Protein AF-A0A0F8YL50-F1 (afdb_monomer)

Solvent-accessible surface area (backbone atoms only — not comparable to full-atom values): 8343 Å² total; per-residue (Å²): 134,91,71,65,97,54,55,68,62,52,52,54,50,36,38,75,72,61,33,75,61,56,78,53,68,82,87,49,97,69,67,92,76,57,76,78,79,80,75,80,69,67,59,48,80,46,82,53,100,63,28,40,38,42,33,42,60,96,82,41,73,48,79,43,55,57,89,44,58,65,61,52,49,54,53,54,50,53,36,41,77,67,68,61,47,55,72,74,71,42,32,76,74,69,74,44,66,73,74,60,64,65,73,69,57,75,80,78,72,86,66,64,76,67,53,54,63,50,50,60,57,55,55,66,67,57,76,77,75,126

Foldseek 3Di:
DDDPPCPVVVVVVQCVPVNPQSPDDPVDPDDPPDDPPDDLQPWDWDDDPQWIWIQSDVVGIDTGGVVCLVVVVVVVLVCVLVVNDDLVNVCVVNVDDSVVSVVPRDPPCPPPVVVVVVVVVVVVVVVPPD

Structure (mmCIF, N/CA/C/O backbone):
data_AF-A0A0F8YL50-F1
#
_entry.id   AF-A0A0F8YL50-F1
#
loop_
_atom_site.group_PDB
_atom_site.id
_atom_site.type_symbol
_atom_site.label_atom_id
_atom_site.label_alt_id
_atom_site.label_comp_id
_atom_site.label_asym_id
_atom_site.label_entity_id
_atom_site.label_seq_id
_atom_site.pdbx_PDB_ins_code
_atom_site.Cartn_x
_atom_site.Cartn_y
_atom_site.Cartn_z
_atom_site.occupancy
_atom_site.B_iso_or_equiv
_atom_site.auth_seq_id
_atom_site.auth_comp_id
_atom_site.auth_asym_id
_atom_site.auth_atom_id
_atom_site.pdbx_PDB_model_num
ATOM 1 N N . MET A 1 1 ? 28.208 -14.248 -40.579 1.00 50.38 1 MET A N 1
ATOM 2 C CA . MET A 1 1 ? 27.420 -13.171 -39.944 1.00 50.38 1 MET A CA 1
ATOM 3 C C . MET A 1 1 ? 28.103 -11.869 -40.322 1.00 50.38 1 MET A C 1
ATOM 5 O O . MET A 1 1 ? 29.022 -11.456 -39.628 1.00 50.38 1 MET A O 1
ATOM 9 N N . ASP A 1 2 ? 27.725 -11.296 -41.465 1.00 73.44 2 ASP A N 1
ATOM 10 C CA . ASP A 1 2 ? 28.313 -10.057 -41.985 1.00 73.44 2 ASP A CA 1
ATOM 11 C C . ASP A 1 2 ? 27.564 -8.864 -41.396 1.00 73.44 2 ASP A C 1
ATOM 13 O O . ASP A 1 2 ? 26.603 -8.349 -41.966 1.00 73.44 2 ASP A O 1
ATOM 17 N N . THR A 1 3 ? 27.942 -8.467 -40.185 1.00 77.06 3 THR A N 1
ATOM 18 C CA . THR A 1 3 ? 27.371 -7.284 -39.539 1.00 77.06 3 THR A CA 1
ATOM 19 C C . THR A 1 3 ? 28.090 -6.031 -40.050 1.00 77.06 3 THR A C 1
ATOM 21 O O . THR A 1 3 ? 29.322 -5.993 -40.013 1.00 77.06 3 THR A O 1
ATOM 24 N N . PRO A 1 4 ? 27.369 -4.985 -40.499 1.00 84.62 4 PRO A N 1
ATOM 25 C CA . PRO A 1 4 ? 27.992 -3.768 -41.004 1.00 84.62 4 PRO A CA 1
ATOM 26 C C . PRO A 1 4 ? 28.975 -3.132 -40.003 1.00 84.62 4 PRO A C 1
ATOM 28 O O . PRO A 1 4 ? 28.687 -3.072 -38.799 1.00 84.62 4 PRO A O 1
ATOM 31 N N . PRO A 1 5 ? 30.122 -2.605 -40.473 1.00 75.00 5 PRO A N 1
ATOM 32 C CA . PRO A 1 5 ? 31.087 -1.916 -39.626 1.00 75.00 5 PRO A CA 1
ATOM 33 C C . PRO A 1 5 ? 30.464 -0.631 -39.065 1.00 75.00 5 PRO A C 1
ATOM 35 O O . PRO A 1 5 ? 30.408 0.408 -39.711 1.00 75.00 5 PRO A O 1
ATOM 38 N N . GLY A 1 6 ? 29.934 -0.725 -37.846 1.00 84.06 6 GLY A N 1
ATOM 39 C CA . GLY A 1 6 ? 29.209 0.362 -37.184 1.00 84.06 6 GLY A CA 1
ATOM 40 C C . GLY A 1 6 ? 28.115 -0.124 -36.239 1.00 84.06 6 GLY A C 1
ATOM 41 O O . GLY A 1 6 ? 27.805 0.567 -35.270 1.00 84.06 6 GLY A O 1
ATOM 42 N N . THR A 1 7 ? 27.601 -1.339 -36.441 1.00 86.19 7 THR A N 1
ATOM 43 C CA . THR A 1 7 ? 26.512 -1.896 -35.626 1.00 86.19 7 THR A CA 1
ATOM 44 C C . THR A 1 7 ? 26.871 -1.959 -34.143 1.00 86.19 7 THR A C 1
ATOM 46 O O . THR A 1 7 ? 26.093 -1.507 -33.309 1.00 86.19 7 THR A O 1
ATOM 49 N N . ILE A 1 8 ? 28.081 -2.415 -33.802 1.00 90.69 8 ILE A N 1
ATOM 50 C CA . ILE A 1 8 ? 28.539 -2.497 -32.403 1.00 90.69 8 ILE A CA 1
ATOM 51 C C . ILE A 1 8 ? 28.585 -1.106 -31.755 1.00 90.69 8 ILE A C 1
ATOM 53 O O . ILE A 1 8 ? 28.113 -0.921 -30.637 1.00 90.69 8 ILE A O 1
ATOM 57 N N . ARG A 1 9 ? 29.098 -0.097 -32.472 1.00 91.56 9 ARG A N 1
ATOM 58 C CA . ARG A 1 9 ? 29.162 1.288 -31.980 1.00 91.56 9 ARG A CA 1
ATOM 59 C C . ARG A 1 9 ? 27.766 1.854 -31.721 1.00 91.56 9 ARG A C 1
ATOM 61 O O . ARG A 1 9 ? 27.576 2.553 -30.728 1.00 91.56 9 ARG A O 1
ATOM 68 N N . SER A 1 10 ? 26.814 1.572 -32.604 1.00 89.62 10 SER A N 1
ATOM 69 C CA . SER A 1 10 ? 25.426 2.012 -32.452 1.00 89.62 10 SER A CA 1
ATOM 70 C C . SER A 1 10 ? 24.736 1.328 -31.274 1.00 89.62 10 SER A C 1
ATOM 72 O O . SER A 1 10 ? 24.071 2.011 -30.504 1.00 89.62 10 SER A O 1
ATOM 74 N N . ILE A 1 11 ? 24.967 0.026 -31.072 1.00 90.69 11 ILE A N 1
ATOM 75 C CA . ILE A 1 11 ? 24.464 -0.718 -29.906 1.00 90.69 11 ILE A CA 1
ATOM 76 C C . ILE A 1 11 ? 25.010 -0.116 -28.607 1.00 90.69 11 ILE A C 1
ATOM 78 O O . ILE A 1 11 ? 24.238 0.203 -27.709 1.00 90.69 11 ILE A O 1
ATOM 82 N N . ILE A 1 12 ? 26.327 0.103 -28.522 1.00 92.81 12 ILE A N 1
ATOM 83 C CA . ILE A 1 12 ? 26.953 0.694 -27.329 1.00 92.81 12 ILE A CA 1
ATOM 84 C C . ILE A 1 12 ? 26.369 2.083 -27.045 1.00 92.81 12 ILE A C 1
ATOM 86 O O . ILE A 1 12 ? 26.021 2.379 -25.906 1.00 92.81 12 ILE A O 1
ATOM 90 N N . ARG A 1 13 ? 26.222 2.932 -28.069 1.00 92.94 13 ARG A N 1
ATOM 91 C CA . ARG A 1 13 ? 25.626 4.268 -27.906 1.00 92.94 13 ARG A CA 1
ATOM 92 C C . ARG A 1 13 ? 24.181 4.211 -27.422 1.00 92.94 13 ARG A C 1
ATOM 94 O O . ARG A 1 13 ? 23.831 4.994 -26.549 1.00 92.94 13 ARG A O 1
ATOM 101 N N . ALA A 1 14 ? 23.378 3.299 -27.964 1.00 91.00 14 ALA A N 1
ATOM 102 C CA . ALA A 1 14 ? 21.987 3.126 -27.565 1.00 91.00 14 ALA A CA 1
ATOM 103 C C . ALA A 1 14 ? 21.880 2.728 -26.084 1.00 91.00 14 ALA A C 1
ATOM 105 O O . ALA A 1 14 ? 21.130 3.348 -25.339 1.00 91.00 14 ALA A O 1
ATOM 106 N N . ILE A 1 15 ? 22.706 1.779 -25.629 1.00 92.75 15 ILE A N 1
ATOM 107 C CA . ILE A 1 15 ? 22.731 1.356 -24.220 1.00 92.75 15 ILE A CA 1
ATOM 108 C C . ILE A 1 15 ? 23.201 2.490 -23.301 1.00 92.75 15 ILE A C 1
ATOM 110 O O . ILE A 1 15 ? 22.637 2.682 -22.229 1.00 92.75 15 ILE A O 1
ATOM 114 N N . LEU A 1 16 ? 24.226 3.250 -23.700 1.00 93.62 16 LEU A N 1
ATOM 115 C CA . LEU A 1 16 ? 24.738 4.359 -22.887 1.00 93.62 16 LEU A CA 1
ATOM 116 C C . LEU A 1 16 ? 23.759 5.537 -22.785 1.00 93.62 16 LEU A C 1
ATOM 118 O O . LEU A 1 16 ? 23.806 6.260 -21.796 1.00 93.62 16 LEU A O 1
ATOM 122 N N . HIS A 1 17 ? 22.912 5.747 -23.796 1.00 92.44 17 HIS A N 1
ATOM 123 C CA . HIS A 1 17 ? 21.964 6.862 -23.833 1.00 92.44 17 HIS A CA 1
ATOM 124 C C . HIS A 1 17 ? 20.603 6.500 -23.222 1.00 92.44 17 HIS A C 1
ATOM 126 O O . HIS A 1 17 ? 20.107 7.219 -22.361 1.00 92.44 17 HIS A O 1
ATOM 132 N N . ASP A 1 18 ? 20.017 5.379 -23.648 1.00 86.56 18 ASP A N 1
ATOM 133 C CA . ASP A 1 18 ? 18.634 4.986 -23.337 1.00 86.56 18 ASP A CA 1
ATOM 134 C C . ASP A 1 18 ? 18.557 3.751 -22.413 1.00 86.56 18 ASP A C 1
ATOM 136 O O . ASP A 1 18 ? 17.472 3.297 -22.048 1.00 86.56 18 ASP A O 1
ATOM 140 N N . GLY A 1 19 ? 19.706 3.190 -22.022 1.00 88.38 19 GLY A N 1
ATOM 141 C CA . GLY A 1 19 ? 19.791 1.989 -21.194 1.00 88.38 19 GLY A CA 1
ATOM 142 C C . GLY A 1 19 ? 19.507 0.696 -21.962 1.00 88.38 19 GLY A C 1
ATOM 143 O O . GLY A 1 19 ? 19.440 0.648 -23.188 1.00 88.38 19 GLY A O 1
ATOM 144 N N . LEU A 1 20 ? 19.310 -0.396 -21.223 1.00 88.94 20 LEU A N 1
ATOM 145 C CA . LEU A 1 20 ? 18.923 -1.685 -21.807 1.00 88.94 20 LEU A CA 1
ATOM 146 C C . LEU A 1 20 ? 17.587 -1.672 -22.590 1.00 88.94 20 LEU A C 1
ATOM 148 O O . LEU A 1 20 ? 17.522 -2.389 -23.592 1.00 88.94 20 LEU A O 1
ATOM 152 N N . PRO A 1 21 ? 16.571 -0.843 -22.243 1.00 86.94 21 PRO A N 1
ATOM 153 C CA . PRO A 1 21 ? 15.350 -0.721 -23.047 1.00 86.94 21 PRO A CA 1
ATOM 154 C C . PRO A 1 21 ? 15.594 -0.301 -24.503 1.00 86.94 21 PRO A C 1
ATOM 156 O O . PRO A 1 21 ? 14.764 -0.567 -25.367 1.00 86.94 21 PRO A O 1
ATOM 159 N N . ALA A 1 22 ? 16.741 0.310 -24.813 1.00 87.75 22 ALA A N 1
ATOM 160 C CA . ALA A 1 22 ? 17.113 0.703 -26.173 1.00 87.75 22 ALA A CA 1
ATOM 161 C C . ALA A 1 22 ? 17.233 -0.478 -27.150 1.00 87.75 22 ALA A C 1
ATOM 163 O O . ALA A 1 22 ? 17.169 -0.292 -28.366 1.00 87.75 22 ALA A O 1
ATOM 164 N N . LEU A 1 23 ? 17.448 -1.687 -26.620 1.00 89.12 23 LEU A N 1
ATOM 165 C CA . LEU A 1 23 ? 17.552 -2.921 -27.399 1.00 89.12 23 LEU A CA 1
ATOM 166 C C . LEU A 1 23 ? 16.194 -3.595 -27.627 1.00 89.12 23 LEU A C 1
ATOM 168 O O . LEU A 1 23 ? 16.127 -4.628 -28.293 1.00 89.12 23 LEU A O 1
ATOM 172 N N . GLU A 1 24 ? 15.119 -3.042 -27.069 1.00 87.75 24 GLU A N 1
ATOM 173 C CA . GLU A 1 24 ? 13.779 -3.584 -27.215 1.00 87.75 24 GLU A CA 1
ATOM 174 C C . GLU A 1 24 ? 13.120 -3.165 -28.535 1.00 87.75 24 GLU A C 1
ATOM 176 O O . GLU A 1 24 ? 13.272 -2.040 -29.020 1.00 87.75 24 GLU A O 1
ATOM 181 N N . ASP A 1 25 ? 12.340 -4.076 -29.125 1.00 86.81 25 ASP A N 1
ATOM 182 C CA . ASP A 1 25 ? 11.534 -3.750 -30.299 1.00 86.81 25 ASP A CA 1
ATOM 183 C C . ASP A 1 25 ? 10.363 -2.844 -29.899 1.00 86.81 25 ASP A C 1
ATOM 185 O O . ASP A 1 25 ? 9.340 -3.300 -29.387 1.00 86.81 25 ASP A O 1
ATOM 189 N N . ARG A 1 26 ? 10.495 -1.551 -30.205 1.00 78.56 26 ARG A N 1
ATOM 190 C CA . ARG A 1 26 ? 9.486 -0.512 -29.938 1.00 78.56 26 ARG A CA 1
ATOM 191 C C . ARG A 1 26 ? 8.165 -0.719 -30.686 1.00 78.56 26 ARG A C 1
ATOM 193 O O . ARG A 1 26 ? 7.202 -0.011 -30.412 1.00 78.56 26 ARG A O 1
ATOM 200 N N . ARG A 1 27 ? 8.102 -1.653 -31.643 1.00 82.94 27 ARG A N 1
ATOM 201 C CA . ARG A 1 27 ? 6.852 -2.033 -32.324 1.00 82.94 27 ARG A CA 1
ATOM 202 C C . ARG A 1 27 ? 6.000 -2.988 -31.492 1.00 82.94 27 ARG A C 1
ATOM 204 O O . ARG A 1 27 ? 4.856 -3.243 -31.855 1.00 82.94 27 ARG A O 1
ATOM 211 N N . ARG A 1 28 ? 6.534 -3.540 -30.398 1.00 81.06 28 ARG A N 1
ATOM 212 C CA . ARG A 1 28 ? 5.754 -4.342 -29.454 1.00 81.06 28 ARG A CA 1
ATOM 213 C C . ARG A 1 28 ? 5.062 -3.429 -28.447 1.00 81.06 28 ARG A C 1
ATOM 215 O O . ARG A 1 28 ? 5.665 -2.513 -27.905 1.00 81.06 28 ARG A O 1
ATOM 222 N N . HIS A 1 29 ? 3.794 -3.720 -28.173 1.00 72.19 29 HIS A N 1
ATOM 223 C CA . HIS A 1 29 ? 3.000 -3.011 -27.162 1.00 72.19 29 HIS A CA 1
ATOM 224 C C . HIS A 1 29 ? 3.333 -3.424 -25.718 1.00 72.19 29 HIS A C 1
ATOM 226 O O . HIS A 1 29 ? 2.844 -2.808 -24.778 1.00 72.19 29 HIS A O 1
ATOM 232 N N . SER A 1 30 ? 4.147 -4.466 -25.537 1.00 77.12 30 SER A N 1
ATOM 233 C CA . SER A 1 30 ? 4.607 -4.957 -24.238 1.00 77.12 30 SER A CA 1
ATOM 234 C C . SER A 1 30 ? 6.110 -4.745 -24.110 1.00 77.12 30 SER A C 1
ATOM 236 O O . SER A 1 30 ? 6.843 -5.163 -25.010 1.00 77.12 30 SER A O 1
ATOM 238 N N . SER A 1 31 ? 6.553 -4.176 -22.990 1.00 80.00 31 SER A N 1
ATOM 239 C CA . SER A 1 31 ? 7.973 -4.058 -22.664 1.00 80.00 31 SER A CA 1
ATOM 240 C C . SER A 1 31 ? 8.382 -5.088 -21.613 1.00 80.00 31 SER A C 1
ATOM 242 O O . SER A 1 31 ? 7.700 -5.241 -20.602 1.00 80.00 31 SER A O 1
ATOM 244 N N . ALA A 1 32 ? 9.502 -5.771 -21.832 1.00 82.19 32 ALA A N 1
ATOM 245 C CA . ALA A 1 32 ? 10.147 -6.635 -20.846 1.00 82.19 32 ALA A CA 1
ATOM 246 C C . ALA A 1 32 ? 10.998 -5.848 -19.834 1.00 82.19 32 ALA A C 1
ATOM 248 O O . ALA A 1 32 ? 11.383 -6.399 -18.804 1.00 82.19 32 ALA A O 1
ATOM 249 N N . PHE A 1 33 ? 11.307 -4.581 -20.129 1.00 81.75 33 PHE A N 1
ATOM 250 C CA . PHE A 1 33 ? 12.100 -3.713 -19.259 1.00 81.75 33 PHE A CA 1
ATOM 251 C C . PHE A 1 33 ? 11.256 -2.773 -18.396 1.00 81.75 33 PHE A C 1
ATOM 253 O O . PHE A 1 33 ? 11.787 -2.187 -17.452 1.00 81.75 33 PHE A O 1
ATOM 260 N N . LEU A 1 34 ? 9.963 -2.614 -18.694 1.00 78.25 34 LEU A N 1
ATOM 261 C CA . LEU A 1 34 ? 9.061 -1.900 -17.798 1.00 78.25 34 LEU A CA 1
ATOM 262 C C . LEU A 1 34 ? 8.839 -2.727 -16.522 1.00 78.25 34 LEU A C 1
ATOM 264 O O . LEU A 1 34 ? 8.618 -3.939 -16.611 1.00 78.25 34 LEU A O 1
ATOM 268 N N . PRO A 1 35 ? 8.883 -2.098 -15.333 1.00 76.44 35 PRO A N 1
ATOM 269 C CA . PRO A 1 35 ? 8.483 -2.776 -14.112 1.00 76.44 35 PRO A CA 1
ATOM 270 C C . PRO A 1 35 ? 7.028 -3.254 -14.248 1.00 76.44 35 PRO A C 1
ATOM 272 O O . PRO A 1 35 ? 6.229 -2.589 -14.917 1.00 76.44 35 PRO A O 1
ATOM 275 N N . PRO A 1 36 ? 6.667 -4.394 -13.631 1.00 76.56 36 PRO A N 1
ATOM 276 C CA . PRO A 1 36 ? 5.281 -4.832 -13.583 1.00 76.56 36 PRO A CA 1
ATOM 277 C C . PRO A 1 36 ? 4.405 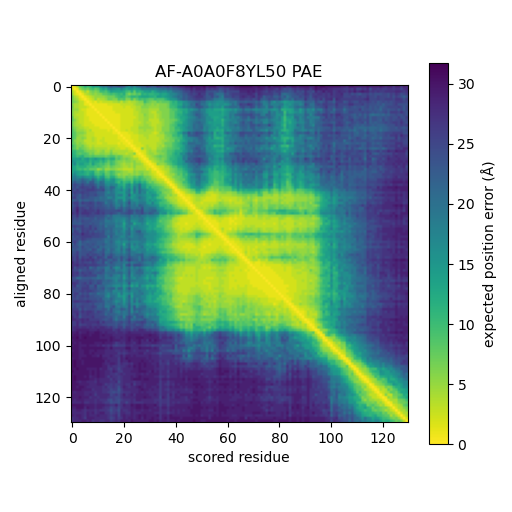-3.702 -13.046 1.00 76.56 36 PRO A C 1
ATOM 279 O O . PRO A 1 36 ? 4.788 -3.051 -12.073 1.00 76.56 36 PRO A O 1
ATOM 282 N N . GLU A 1 37 ? 3.236 -3.485 -13.651 1.00 69.56 37 GLU A N 1
ATOM 283 C CA . GLU A 1 37 ? 2.258 -2.572 -13.064 1.00 69.56 37 GLU A CA 1
ATOM 284 C C . GLU A 1 37 ? 1.973 -3.012 -11.626 1.00 69.56 37 GLU A C 1
ATOM 286 O O . GLU A 1 37 ? 1.587 -4.160 -11.368 1.00 69.56 37 GLU A O 1
ATOM 291 N N . GLU A 1 38 ? 2.181 -2.093 -10.684 1.00 67.44 38 GLU A N 1
ATOM 292 C CA . GLU A 1 38 ? 1.769 -2.287 -9.304 1.00 67.44 38 GLU A CA 1
ATOM 293 C C . GLU A 1 38 ? 0.251 -2.455 -9.301 1.00 67.44 38 GLU A C 1
ATOM 295 O O . GLU A 1 38 ? -0.513 -1.510 -9.511 1.00 67.44 38 GLU A O 1
ATOM 300 N N . LYS A 1 39 ? -0.209 -3.694 -9.104 1.00 65.50 39 LYS A N 1
ATOM 301 C CA . LYS A 1 39 ? -1.631 -3.968 -8.919 1.00 65.50 39 LYS A CA 1
ATOM 302 C C . LYS A 1 39 ? -2.066 -3.215 -7.671 1.00 65.50 39 LYS A C 1
ATOM 304 O O . LYS A 1 39 ? -1.669 -3.585 -6.567 1.00 65.50 39 LYS A O 1
ATOM 309 N N . SER A 1 40 ? -2.880 -2.177 -7.843 1.00 64.19 40 SER A N 1
ATOM 310 C CA . SER A 1 40 ? -3.466 -1.472 -6.710 1.00 64.19 40 SER A CA 1
ATOM 311 C C . SER A 1 40 ? -4.328 -2.458 -5.922 1.00 64.19 40 SER A C 1
ATOM 313 O O . SER A 1 40 ? -5.372 -2.933 -6.378 1.00 64.19 40 SER A O 1
ATOM 315 N N . VAL A 1 41 ? -3.843 -2.842 -4.742 1.00 69.44 41 VAL A N 1
ATOM 316 C CA . VAL A 1 41 ? -4.601 -3.691 -3.829 1.00 69.44 41 VAL A CA 1
ATOM 317 C C . VAL A 1 41 ? -5.725 -2.824 -3.283 1.00 69.44 41 VAL A C 1
ATOM 319 O O . VAL A 1 41 ? -5.485 -1.889 -2.522 1.00 69.44 41 VAL A O 1
ATOM 322 N N . LYS A 1 42 ? -6.962 -3.094 -3.708 1.00 75.81 42 LYS A N 1
ATOM 323 C CA . LYS A 1 42 ? -8.137 -2.458 -3.109 1.00 75.81 42 LYS A CA 1
ATOM 324 C C . LYS A 1 42 ? -8.316 -3.037 -1.714 1.00 75.81 42 LYS A C 1
ATOM 326 O O . LYS A 1 42 ? -8.712 -4.192 -1.582 1.00 75.81 42 LYS A O 1
ATOM 331 N N . ILE A 1 43 ? -7.987 -2.242 -0.704 1.00 81.81 43 ILE A N 1
ATOM 332 C CA . ILE A 1 43 ? -8.158 -2.623 0.693 1.00 81.81 43 ILE A CA 1
ATOM 333 C C . ILE A 1 43 ? -9.564 -2.221 1.121 1.00 81.81 43 ILE A C 1
ATOM 335 O O . ILE A 1 43 ? -9.934 -1.053 1.024 1.00 81.81 43 ILE A O 1
ATOM 339 N N . ASN A 1 44 ? -10.343 -3.195 1.587 1.00 83.75 44 ASN A N 1
ATOM 340 C CA . ASN A 1 44 ? -11.666 -2.957 2.153 1.00 83.75 44 ASN A CA 1
ATOM 341 C C . ASN A 1 44 ? -11.597 -3.119 3.667 1.00 83.75 44 ASN A C 1
ATOM 343 O O . ASN A 1 44 ? -10.993 -4.068 4.171 1.00 83.75 44 ASN A O 1
ATOM 347 N N . ILE A 1 45 ? -12.250 -2.217 4.393 1.00 83.44 45 ILE A N 1
ATOM 348 C CA . ILE A 1 45 ? -12.321 -2.290 5.848 1.00 83.44 45 ILE A CA 1
ATOM 349 C C . ILE A 1 45 ? -13.776 -2.457 6.266 1.00 83.44 45 ILE A C 1
ATOM 351 O O . ILE A 1 45 ? -14.645 -1.694 5.851 1.00 83.44 45 ILE A O 1
ATOM 355 N N . GLY A 1 46 ? -14.034 -3.473 7.083 1.00 82.38 46 GLY A N 1
ATOM 356 C CA . GLY A 1 46 ? -15.344 -3.773 7.643 1.00 82.38 46 GLY A CA 1
ATOM 357 C C . GLY A 1 46 ? -15.300 -3.798 9.165 1.00 82.38 46 GLY A C 1
ATOM 358 O O . GLY A 1 46 ? -14.318 -4.232 9.773 1.00 82.38 46 GLY A O 1
ATOM 359 N N . MET A 1 47 ? -16.384 -3.354 9.794 1.00 78.00 47 MET A N 1
ATOM 360 C CA . MET A 1 47 ? -16.582 -3.492 11.233 1.00 78.00 47 MET A CA 1
ATOM 361 C C . MET A 1 47 ? -17.614 -4.576 11.519 1.00 78.00 47 MET A C 1
ATOM 363 O O . MET A 1 47 ? -18.750 -4.498 11.063 1.00 78.00 47 MET A O 1
ATOM 367 N N . GLU A 1 48 ? -17.222 -5.553 12.328 1.00 81.31 48 GLU A N 1
ATOM 368 C CA . GLU A 1 48 ? -18.129 -6.487 12.988 1.00 81.31 48 GLU A CA 1
ATOM 369 C C . GLU A 1 48 ? -18.250 -6.133 14.477 1.00 81.31 48 GLU A C 1
ATOM 371 O O . GLU A 1 48 ? -17.440 -5.397 15.051 1.00 81.31 48 GLU A O 1
ATOM 376 N N . GLU A 1 49 ? -19.252 -6.711 15.135 1.00 74.56 49 GLU A N 1
ATOM 377 C CA . GLU A 1 49 ? -19.599 -6.436 16.531 1.00 74.56 49 GLU A CA 1
ATOM 378 C C . GLU A 1 49 ? -18.396 -6.582 17.484 1.00 74.56 49 GLU A C 1
ATOM 380 O O . GLU A 1 49 ? -18.162 -5.726 18.341 1.00 74.56 49 GLU A O 1
ATOM 385 N N . GLN A 1 50 ? -17.568 -7.613 17.268 1.00 81.62 50 GLN A N 1
ATOM 386 C CA . GLN A 1 50 ? -16.425 -7.967 18.122 1.00 81.62 50 GLN A CA 1
ATOM 387 C C . GLN A 1 50 ? -15.050 -7.760 17.463 1.00 81.62 50 GLN A C 1
ATOM 389 O O . GLN A 1 50 ? -14.020 -7.925 18.124 1.00 81.62 50 GLN A O 1
ATOM 394 N N . SER A 1 51 ? -14.991 -7.384 16.184 1.00 85.06 51 SER A N 1
ATOM 395 C CA . SER A 1 51 ? -13.734 -7.343 15.424 1.00 85.06 51 SER A CA 1
ATOM 396 C C . SER A 1 51 ? -13.753 -6.355 14.265 1.00 85.06 51 SER A C 1
ATOM 398 O O . SER A 1 51 ? -14.781 -6.148 13.635 1.00 85.06 51 SER A O 1
ATOM 400 N N . VAL A 1 52 ? -12.588 -5.796 13.950 1.00 84.81 52 VAL A N 1
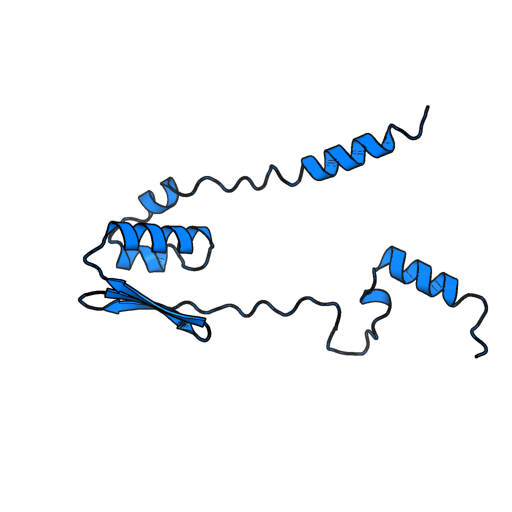ATOM 401 C CA . VAL A 1 52 ? -12.337 -5.074 12.698 1.00 84.81 52 VAL A CA 1
ATOM 402 C C . VAL A 1 52 ? -11.721 -6.046 11.703 1.00 84.81 52 VAL A C 1
ATOM 404 O O . VAL A 1 52 ? -10.813 -6.804 12.049 1.00 84.81 52 VAL A O 1
ATOM 407 N N . ILE A 1 53 ? -12.232 -6.034 10.482 1.00 87.69 53 ILE A N 1
ATOM 408 C CA . ILE A 1 53 ? -11.789 -6.882 9.386 1.00 87.69 53 ILE A CA 1
ATOM 409 C C . ILE A 1 53 ? -11.155 -5.998 8.320 1.00 87.69 53 ILE A C 1
ATOM 411 O O . ILE A 1 53 ? -11.766 -5.036 7.864 1.00 87.69 53 ILE A O 1
ATOM 415 N N . ILE A 1 54 ? -9.940 -6.350 7.913 1.00 88.38 54 ILE A N 1
ATOM 416 C CA . ILE A 1 54 ? -9.199 -5.683 6.845 1.00 88.38 54 ILE A CA 1
ATOM 417 C C . ILE A 1 54 ? -8.967 -6.719 5.752 1.00 88.38 54 ILE A C 1
ATOM 419 O O . ILE A 1 54 ? -8.286 -7.719 5.976 1.00 88.38 54 ILE A O 1
ATOM 423 N N . ASP A 1 55 ? -9.584 -6.506 4.599 1.00 87.75 55 ASP A N 1
ATOM 424 C CA . ASP A 1 55 ? -9.510 -7.392 3.443 1.00 87.75 55 ASP A CA 1
ATOM 425 C C . ASP A 1 55 ? -8.542 -6.810 2.407 1.00 87.75 55 ASP A C 1
ATOM 427 O O . ASP A 1 55 ? -8.739 -5.698 1.912 1.00 87.75 55 ASP A O 1
ATOM 431 N N . PHE A 1 56 ? -7.491 -7.570 2.093 1.00 86.38 56 PHE A N 1
ATOM 432 C CA . PHE A 1 56 ? -6.472 -7.240 1.094 1.00 86.38 56 PHE A CA 1
ATOM 433 C C . PHE A 1 56 ? -6.732 -7.946 -0.248 1.00 86.38 56 PHE A C 1
ATOM 435 O O . PHE A 1 56 ? -5.821 -8.119 -1.065 1.00 86.38 56 PHE A O 1
ATOM 442 N N . GLY A 1 57 ? -7.957 -8.424 -0.473 1.00 82.88 57 GLY A N 1
ATOM 443 C CA . GLY A 1 57 ? -8.339 -9.187 -1.650 1.00 82.88 57 GLY A CA 1
ATOM 444 C C . GLY A 1 57 ? -7.541 -10.485 -1.750 1.00 82.88 57 GLY A C 1
ATOM 445 O O . GLY A 1 57 ? -7.607 -11.352 -0.882 1.00 82.88 57 GLY A O 1
ATOM 446 N N . ALA A 1 58 ? -6.745 -10.624 -2.812 1.00 77.50 58 ALA A N 1
ATOM 447 C CA . ALA A 1 58 ? -5.971 -11.841 -3.070 1.00 77.50 58 ALA A CA 1
ATOM 448 C C . ALA A 1 58 ? -4.863 -12.117 -2.033 1.00 77.50 58 ALA A C 1
ATOM 450 O O . ALA A 1 58 ? -4.386 -13.245 -1.946 1.00 77.50 58 ALA A O 1
ATOM 451 N N . ALA A 1 59 ? -4.454 -11.111 -1.252 1.00 80.44 59 ALA A N 1
ATOM 452 C CA . ALA A 1 59 ? -3.464 -11.270 -0.185 1.00 80.44 59 ALA A CA 1
ATOM 453 C C . ALA A 1 59 ? -4.062 -11.811 1.132 1.00 80.44 59 ALA A C 1
ATOM 455 O O . ALA A 1 59 ? -3.312 -12.136 2.052 1.00 80.44 59 ALA A O 1
ATOM 456 N N . GLY A 1 60 ? -5.389 -11.951 1.215 1.00 85.38 60 GLY A N 1
ATOM 457 C CA . GLY A 1 60 ? -6.089 -12.502 2.373 1.00 85.38 60 GLY A CA 1
ATOM 458 C C . GLY A 1 60 ? -6.693 -11.439 3.289 1.00 85.38 60 GLY A C 1
ATOM 459 O O . GLY A 1 60 ? -6.843 -10.277 2.917 1.00 85.38 60 GLY A O 1
ATOM 460 N N . GLN A 1 61 ? -7.065 -11.860 4.498 1.00 89.25 61 GLN A N 1
ATOM 461 C CA . GLN A 1 61 ? -7.849 -11.060 5.438 1.00 89.25 61 GLN A CA 1
ATOM 462 C C . GLN A 1 61 ? -7.188 -11.025 6.820 1.00 89.25 61 GLN A C 1
ATOM 464 O O . GLN A 1 61 ? -6.746 -12.051 7.339 1.00 89.25 61 GLN A O 1
ATOM 469 N N . LEU A 1 62 ? -7.164 -9.847 7.442 1.00 87.81 62 LEU A N 1
ATOM 470 C CA . LEU A 1 62 ? -6.714 -9.640 8.814 1.00 87.81 62 LEU A CA 1
ATOM 471 C C . LEU A 1 62 ? -7.912 -9.322 9.713 1.00 87.81 62 LEU A C 1
ATOM 473 O O . LEU A 1 62 ? -8.616 -8.337 9.499 1.00 87.81 62 LEU A O 1
ATOM 477 N N . LYS A 1 63 ? -8.117 -10.140 10.750 1.00 89.50 63 LYS A N 1
ATOM 478 C CA . LYS A 1 63 ? -9.176 -9.957 11.750 1.00 89.50 63 LYS A CA 1
ATOM 479 C C . LYS A 1 63 ? -8.578 -9.499 13.077 1.00 89.50 63 LYS A C 1
ATOM 481 O O . LYS A 1 63 ? -7.781 -10.210 13.683 1.00 89.50 63 LYS A O 1
ATOM 486 N N . ILE A 1 64 ? -8.974 -8.316 13.537 1.00 85.81 64 ILE A N 1
ATOM 487 C CA . ILE A 1 64 ? -8.455 -7.676 14.750 1.00 85.81 64 ILE A CA 1
ATOM 488 C C . ILE A 1 64 ? -9.576 -7.615 15.794 1.00 85.81 64 ILE A C 1
ATOM 490 O O . ILE A 1 64 ? -10.58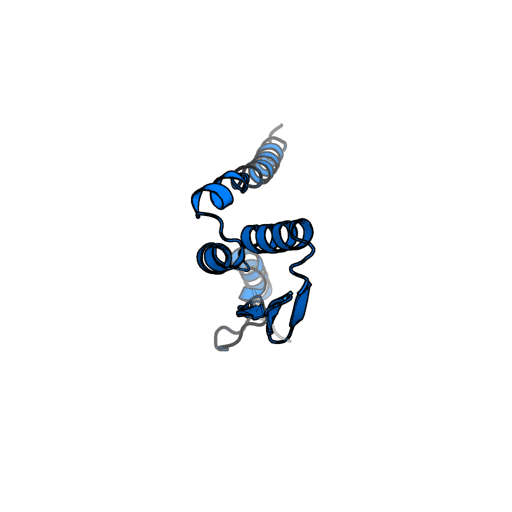1 -6.940 15.562 1.00 85.81 64 ILE A O 1
ATOM 49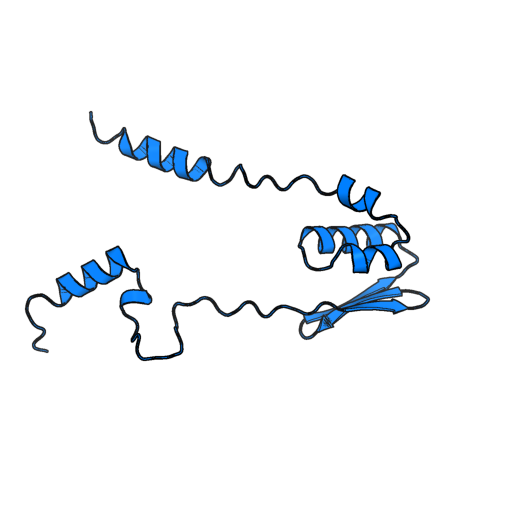4 N N . PRO A 1 65 ? -9.446 -8.274 16.957 1.00 85.38 65 PRO A N 1
ATOM 495 C CA . PRO A 1 65 ? -10.443 -8.180 18.020 1.00 85.38 65 PRO A CA 1
ATOM 496 C C . PRO A 1 65 ? -10.557 -6.754 18.581 1.00 85.38 65 PRO A C 1
ATOM 498 O O . PRO A 1 65 ? -9.560 -6.156 18.988 1.00 85.38 65 PRO A O 1
ATOM 501 N N . ARG A 1 66 ? -11.782 -6.227 18.707 1.00 79.25 66 ARG A N 1
ATOM 502 C CA . ARG A 1 66 ? -12.036 -4.859 19.212 1.00 79.25 66 ARG A CA 1
ATOM 503 C C . ARG A 1 66 ? -11.649 -4.666 20.677 1.00 79.25 66 ARG A C 1
ATOM 505 O O . ARG A 1 66 ? -11.391 -3.544 21.103 1.00 79.25 66 ARG A O 1
ATOM 512 N N . ARG A 1 67 ? -11.567 -5.758 21.446 1.00 83.25 67 ARG A N 1
ATOM 513 C CA . ARG A 1 67 ? -11.148 -5.737 22.855 1.00 83.25 67 ARG A CA 1
ATOM 514 C C . ARG A 1 67 ? -9.712 -5.228 23.034 1.00 83.25 67 ARG A C 1
ATOM 516 O O . ARG A 1 67 ? -9.406 -4.667 24.082 1.00 83.25 67 ARG A O 1
ATOM 523 N N . ASN A 1 68 ? -8.846 -5.395 22.031 1.00 81.25 68 ASN A N 1
ATOM 524 C CA . ASN A 1 6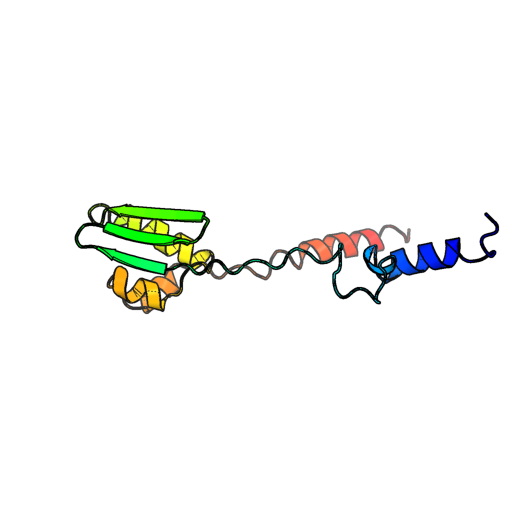8 ? -7.466 -4.916 22.072 1.00 81.25 68 ASN A CA 1
ATOM 525 C C . ASN A 1 68 ? -7.319 -3.594 21.303 1.00 81.25 68 ASN A C 1
ATOM 527 O O . ASN A 1 68 ? -6.858 -3.541 20.161 1.00 81.25 68 ASN A O 1
ATOM 531 N N . THR A 1 69 ? -7.725 -2.506 21.954 1.00 81.81 69 THR A N 1
ATOM 532 C CA . THR A 1 69 ? -7.748 -1.165 21.355 1.00 81.81 69 THR A CA 1
ATOM 533 C C . THR A 1 69 ? -6.359 -0.651 20.979 1.00 81.81 69 THR A C 1
ATOM 535 O O . THR A 1 69 ? -6.228 0.071 19.991 1.00 81.81 69 THR A O 1
ATOM 538 N N . LEU A 1 70 ? -5.315 -1.040 21.721 1.00 84.31 70 LEU A N 1
ATOM 539 C CA . LEU A 1 70 ? -3.934 -0.671 21.414 1.00 84.31 70 LEU A CA 1
ATOM 540 C C . LEU A 1 70 ? -3.471 -1.317 20.106 1.00 84.31 70 LEU A C 1
ATOM 542 O O . LEU A 1 70 ? -3.003 -0.615 19.213 1.00 84.31 70 LEU A O 1
ATOM 546 N N . GLN A 1 71 ? -3.654 -2.632 19.967 1.00 83.75 71 GLN A N 1
ATOM 547 C CA . GLN A 1 71 ? -3.274 -3.363 18.757 1.00 83.75 71 GLN A CA 1
ATOM 548 C C . GLN A 1 71 ? -4.003 -2.821 17.523 1.00 83.75 71 GLN A C 1
ATOM 550 O O . GLN A 1 71 ? -3.379 -2.591 16.491 1.00 83.75 71 GLN A O 1
ATOM 555 N N . MET A 1 72 ? -5.301 -2.543 17.649 1.00 85.31 72 MET A N 1
ATOM 556 C CA . MET A 1 72 ? -6.096 -1.951 16.574 1.00 85.31 72 MET A CA 1
ATOM 557 C C . MET A 1 72 ? -5.552 -0.583 16.139 1.00 85.31 72 MET A C 1
ATOM 559 O O . MET A 1 72 ? -5.385 -0.344 14.947 1.00 85.31 72 MET A O 1
ATOM 563 N N . ARG A 1 73 ? -5.217 0.300 17.088 1.00 83.94 73 ARG A N 1
ATOM 564 C CA . ARG A 1 73 ? -4.643 1.622 16.782 1.00 83.94 73 ARG A CA 1
ATOM 565 C C . ARG A 1 73 ? -3.291 1.522 16.094 1.00 83.94 73 ARG A C 1
ATOM 567 O O . ARG A 1 73 ? -3.077 2.224 15.114 1.00 83.94 73 ARG A O 1
ATOM 574 N N . VAL A 1 74 ? -2.403 0.664 16.597 1.00 87.06 74 VAL A N 1
ATOM 575 C CA . VAL A 1 74 ? -1.071 0.466 16.010 1.00 87.06 74 VAL A CA 1
ATOM 576 C C . VAL A 1 74 ? -1.209 -0.009 14.569 1.00 87.06 74 VAL A C 1
ATOM 578 O O . VAL A 1 74 ? -0.642 0.608 13.677 1.00 87.06 74 VAL A O 1
ATOM 581 N N . ILE A 1 75 ? -2.026 -1.035 14.327 1.00 87.50 75 ILE A N 1
ATOM 582 C CA . ILE A 1 75 ? -2.202 -1.595 12.985 1.00 87.50 75 ILE A CA 1
ATOM 583 C C . ILE A 1 75 ? -2.802 -0.560 12.023 1.00 87.50 75 ILE A C 1
ATOM 585 O O . ILE A 1 75 ? -2.247 -0.342 10.948 1.00 87.50 75 ILE A O 1
ATOM 589 N N . LEU A 1 76 ? -3.890 0.115 12.411 1.00 85.06 76 LEU A N 1
ATOM 590 C CA . LEU A 1 76 ? -4.538 1.116 11.557 1.00 85.06 76 LEU A CA 1
ATOM 591 C C . LEU A 1 76 ? -3.616 2.311 11.275 1.00 85.06 76 LEU A C 1
ATOM 593 O O . LEU A 1 76 ? -3.549 2.780 10.142 1.00 85.06 76 LEU A O 1
ATOM 597 N N . LEU A 1 77 ? -2.858 2.781 12.269 1.00 85.12 77 LEU A N 1
ATOM 598 C CA . LEU A 1 77 ? -1.917 3.885 12.074 1.00 85.12 77 LEU A CA 1
ATOM 599 C C . LEU A 1 77 ? -0.744 3.481 11.173 1.00 85.12 77 LEU A C 1
ATOM 601 O O . LEU A 1 77 ? -0.343 4.255 10.308 1.00 85.12 77 LEU A O 1
ATOM 605 N N . THR A 1 78 ? -0.215 2.265 11.328 1.00 87.81 78 THR A N 1
ATOM 606 C CA . THR A 1 78 ? 0.815 1.738 10.427 1.00 87.81 78 THR A CA 1
ATOM 607 C C . THR A 1 78 ? 0.293 1.643 8.996 1.00 87.81 78 THR A C 1
ATOM 609 O O . THR A 1 78 ? 0.998 2.045 8.074 1.00 87.81 78 THR A O 1
ATOM 612 N N . MET A 1 79 ? -0.934 1.165 8.785 1.00 85.69 79 MET A N 1
ATOM 613 C CA . MET A 1 79 ? -1.530 1.103 7.446 1.00 85.69 79 MET A CA 1
ATOM 614 C C . MET A 1 79 ? -1.745 2.491 6.841 1.00 85.69 79 MET A C 1
ATOM 616 O O . MET A 1 79 ? -1.442 2.689 5.666 1.00 85.69 79 MET A O 1
ATOM 620 N N . LEU A 1 80 ? -2.188 3.462 7.645 1.00 84.88 80 LEU A N 1
ATOM 621 C CA . LEU A 1 80 ? -2.305 4.856 7.220 1.00 84.88 80 LEU A CA 1
ATOM 622 C C . LEU A 1 80 ? -0.951 5.425 6.784 1.00 84.88 80 LEU A C 1
ATOM 624 O O . LEU A 1 80 ? -0.846 6.021 5.719 1.00 84.88 80 LEU A O 1
ATOM 628 N N . ASN A 1 81 ? 0.097 5.203 7.583 1.00 84.50 81 ASN A N 1
ATOM 629 C CA . ASN A 1 81 ? 1.445 5.704 7.304 1.00 84.50 81 ASN A CA 1
ATOM 630 C C . ASN A 1 81 ? 2.067 5.089 6.038 1.00 84.50 81 ASN A C 1
ATOM 632 O O . ASN A 1 81 ? 2.946 5.687 5.426 1.00 84.50 81 ASN A O 1
ATOM 636 N N . ASN A 1 82 ? 1.611 3.900 5.643 1.00 84.75 82 ASN A N 1
ATOM 637 C CA . ASN A 1 82 ? 2.019 3.239 4.404 1.00 84.75 82 ASN A CA 1
ATOM 638 C C . ASN A 1 82 ? 1.063 3.526 3.230 1.00 84.75 82 ASN A C 1
ATOM 640 O O . ASN A 1 82 ? 1.153 2.858 2.205 1.00 84.75 82 ASN A O 1
ATOM 644 N N . ASN A 1 83 ? 0.146 4.495 3.363 1.00 81.38 83 ASN A N 1
ATOM 645 C CA . ASN A 1 83 ? -0.856 4.857 2.351 1.00 81.38 83 ASN A CA 1
ATOM 646 C C . ASN A 1 83 ? -1.752 3.687 1.897 1.00 81.38 83 ASN A C 1
ATOM 648 O O . ASN A 1 83 ? -2.300 3.713 0.797 1.00 81.38 83 ASN A O 1
ATOM 652 N N . LEU A 1 84 ? -1.918 2.666 2.742 1.00 82.00 84 LEU A N 1
ATOM 653 C CA . LEU A 1 84 ? -2.757 1.502 2.448 1.00 82.00 84 LEU A CA 1
ATOM 654 C C . LEU A 1 84 ? -4.247 1.793 2.665 1.00 82.00 84 LEU A C 1
ATOM 656 O O . LEU A 1 84 ? -5.100 1.160 2.054 1.00 82.00 84 LEU A O 1
ATOM 660 N N . ILE A 1 85 ? -4.563 2.740 3.548 1.00 81.69 85 ILE A N 1
ATOM 661 C CA . ILE A 1 85 ? -5.932 3.106 3.923 1.00 81.69 85 ILE A CA 1
ATOM 662 C C . ILE A 1 85 ? -6.035 4.624 4.082 1.00 81.69 85 ILE A C 1
ATOM 664 O O . ILE A 1 85 ? -5.046 5.279 4.420 1.00 81.69 85 ILE A O 1
ATOM 668 N N . ASN A 1 86 ? -7.213 5.203 3.841 1.00 79.69 86 ASN A N 1
ATOM 669 C CA . ASN A 1 86 ? -7.402 6.648 3.940 1.00 79.69 86 ASN A CA 1
ATOM 670 C C . ASN A 1 86 ? -7.828 7.057 5.359 1.00 79.69 86 ASN A C 1
ATOM 672 O O . ASN A 1 86 ? -8.472 6.313 6.093 1.00 79.69 86 ASN A O 1
ATOM 676 N N . THR A 1 87 ? -7.530 8.300 5.729 1.00 74.31 87 THR A N 1
ATOM 677 C CA . THR A 1 87 ? -7.995 8.923 6.978 1.00 74.31 87 THR A CA 1
ATOM 678 C C . THR A 1 87 ? -9.518 8.894 7.137 1.00 74.31 87 THR A C 1
ATOM 680 O O . THR A 1 87 ? -9.994 8.794 8.266 1.00 74.31 87 THR A O 1
ATOM 683 N N . ARG A 1 88 ? -10.272 8.937 6.026 1.00 75.69 88 ARG A N 1
ATOM 684 C CA . ARG A 1 88 ? -11.742 8.803 6.015 1.00 75.69 88 ARG A CA 1
ATOM 685 C C . ARG A 1 88 ? -12.201 7.415 6.458 1.00 75.69 88 ARG A C 1
ATOM 687 O O . ARG A 1 88 ? -13.125 7.309 7.247 1.00 75.69 88 ARG A O 1
ATOM 694 N N . ASP A 1 89 ? -11.513 6.368 6.011 1.00 72.81 89 ASP A N 1
ATOM 695 C CA . ASP A 1 89 ? -11.874 4.986 6.348 1.00 72.81 89 ASP A CA 1
ATOM 696 C C . ASP A 1 89 ? -11.587 4.686 7.829 1.00 72.81 89 ASP A C 1
ATOM 698 O O . ASP A 1 89 ? -12.224 3.844 8.453 1.00 72.81 89 ASP A O 1
ATOM 702 N N . ILE A 1 90 ? -10.628 5.406 8.419 1.00 73.75 90 ILE A N 1
ATOM 703 C CA . ILE A 1 90 ? -10.221 5.240 9.815 1.00 73.75 90 ILE A CA 1
ATOM 704 C C . ILE A 1 90 ? -11.091 6.049 10.782 1.00 73.75 90 ILE A C 1
ATOM 706 O O . ILE A 1 90 ? -11.301 5.592 11.909 1.00 73.75 90 ILE A O 1
ATOM 710 N N . SER A 1 91 ? -11.577 7.238 10.397 1.00 70.56 91 SER A N 1
ATOM 711 C CA . SER A 1 91 ? -12.340 8.109 11.309 1.00 70.56 91 SER A CA 1
ATOM 712 C C . SER A 1 91 ? -13.580 7.416 11.864 1.00 70.56 91 SER A C 1
ATOM 714 O O . SER A 1 91 ? -13.869 7.535 13.057 1.00 70.56 91 SER A O 1
ATOM 716 N N . ASP A 1 92 ? -14.236 6.621 11.024 1.00 67.69 92 ASP A N 1
ATOM 717 C CA . ASP A 1 92 ? -15.470 5.917 11.366 1.00 67.69 92 ASP A CA 1
ATOM 718 C C . ASP A 1 92 ? -15.203 4.723 12.299 1.00 67.69 92 ASP A C 1
ATOM 720 O O . ASP A 1 92 ? -16.018 4.398 13.161 1.00 67.69 92 ASP A O 1
ATOM 724 N N . ILE A 1 93 ? -14.018 4.111 12.195 1.00 68.81 93 ILE A N 1
ATOM 725 C CA . ILE A 1 93 ? -13.630 2.911 12.954 1.00 68.81 93 ILE A CA 1
ATOM 726 C C . ILE A 1 93 ? -13.041 3.263 14.316 1.00 68.81 93 ILE A C 1
ATOM 728 O O . ILE A 1 93 ? -13.305 2.602 15.324 1.00 68.81 93 ILE A O 1
ATOM 732 N N . LEU A 1 94 ? -12.195 4.290 14.346 1.00 65.44 94 LEU A N 1
ATOM 733 C CA . LEU A 1 94 ? -11.457 4.684 15.538 1.00 65.44 94 LEU A CA 1
ATOM 734 C C . LEU A 1 94 ? -12.235 5.664 16.423 1.00 65.44 94 LEU A C 1
ATOM 736 O O . LEU A 1 94 ? -11.834 5.863 17.570 1.00 65.44 94 LEU A O 1
ATOM 740 N N . GLY A 1 95 ? -13.325 6.262 15.924 1.00 58.84 95 GLY A N 1
ATOM 741 C CA . GLY A 1 95 ? -14.108 7.262 16.658 1.00 58.84 95 GLY A CA 1
ATOM 742 C C . GLY A 1 95 ? -13.305 8.522 17.007 1.00 58.84 95 GLY A C 1
ATOM 743 O O . GLY A 1 95 ? -13.687 9.275 17.901 1.00 58.84 95 GLY A O 1
ATOM 744 N N . PHE A 1 96 ? -12.168 8.739 16.337 1.00 53.34 96 PHE A N 1
ATOM 745 C CA . PHE A 1 96 ? -11.297 9.891 16.540 1.00 53.34 96 PHE A CA 1
ATOM 746 C C . PHE A 1 96 ? -11.490 10.904 15.414 1.00 53.34 96 PHE A C 1
ATOM 748 O O . PHE A 1 96 ? -11.407 10.576 14.232 1.00 53.34 96 PHE A O 1
ATOM 755 N N . SER A 1 97 ? -11.688 12.163 15.808 1.00 49.16 97 SER A N 1
ATOM 756 C CA . SER A 1 97 ? -11.639 13.313 14.909 1.00 49.16 97 SER A CA 1
ATOM 757 C C . SER A 1 97 ? -10.296 13.353 14.169 1.00 49.16 97 SER A C 1
ATOM 759 O O . SER A 1 97 ? -9.229 13.205 14.778 1.00 49.16 97 SER A O 1
ATOM 761 N N . THR A 1 98 ? -10.375 13.586 12.859 1.00 51.38 98 THR A N 1
ATOM 762 C CA . THR A 1 98 ? -9.300 13.686 11.849 1.00 51.38 98 THR A CA 1
ATOM 763 C C . THR A 1 98 ? -8.068 14.497 12.284 1.00 51.38 98 THR A C 1
ATOM 765 O O . THR A 1 98 ? -6.972 14.302 11.762 1.00 51.38 98 THR A O 1
ATOM 768 N N . VAL A 1 99 ? -8.218 15.355 13.293 1.00 48.97 99 VAL A N 1
ATOM 769 C CA . VAL A 1 99 ? -7.195 16.249 13.852 1.00 48.97 99 VAL A CA 1
ATOM 770 C C . VAL A 1 99 ? -6.096 15.516 14.648 1.00 48.97 99 VAL A C 1
ATOM 772 O O . VAL A 1 99 ? -4.969 16.003 14.706 1.00 48.97 99 VAL A O 1
ATOM 775 N N . HIS A 1 100 ? -6.365 14.339 15.234 1.00 43.88 100 HIS A N 1
ATOM 776 C CA . HIS A 1 100 ? -5.349 13.594 16.008 1.00 43.88 100 HIS A CA 1
ATOM 777 C C . HIS A 1 100 ? -4.509 12.623 15.165 1.00 43.88 100 HIS A C 1
ATOM 779 O O . HIS A 1 100 ? -3.350 12.386 15.503 1.00 43.88 100 HIS A O 1
ATOM 785 N N . ALA A 1 101 ? -5.048 12.108 14.053 1.00 45.66 101 ALA A N 1
ATOM 786 C CA . ALA A 1 101 ? -4.302 11.249 13.127 1.00 45.66 101 ALA A CA 1
ATOM 787 C C . ALA A 1 101 ? -3.175 12.024 12.418 1.00 45.66 101 ALA A C 1
ATOM 789 O O . ALA A 1 101 ? -2.074 11.507 12.260 1.00 45.66 101 ALA A O 1
ATOM 790 N N . LEU A 1 102 ? -3.421 13.300 12.094 1.00 48.81 102 LEU A N 1
ATOM 791 C CA . LEU A 1 102 ? -2.446 14.186 11.452 1.00 48.81 102 LEU A CA 1
ATOM 792 C C . LEU A 1 102 ? -1.282 14.594 12.377 1.00 48.81 102 LEU A C 1
ATOM 794 O O . LEU A 1 102 ? -0.225 14.998 11.904 1.00 48.81 102 LEU A O 1
ATOM 798 N N . LYS A 1 103 ? -1.467 14.505 13.702 1.00 45.53 103 LYS A N 1
ATOM 799 C CA . LYS A 1 103 ? -0.474 14.937 14.701 1.00 45.53 103 LYS A CA 1
ATOM 800 C C . LYS A 1 103 ? 0.542 13.844 15.068 1.00 45.53 103 LYS A C 1
ATOM 802 O O . LYS A 1 103 ? 1.481 14.125 15.805 1.00 45.53 103 LYS A O 1
ATOM 807 N N . LEU A 1 104 ? 0.344 12.614 14.579 1.00 48.06 104 LEU A N 1
ATOM 808 C CA . LEU A 1 104 ? 1.199 11.449 14.853 1.00 48.06 104 LEU A CA 1
ATOM 809 C C . LEU A 1 104 ? 1.958 10.931 13.627 1.00 48.06 104 LEU A C 1
ATOM 811 O O . LEU A 1 104 ? 2.804 10.055 13.780 1.00 48.06 104 LEU A O 1
ATOM 815 N N . THR A 1 105 ? 1.697 11.456 12.432 1.00 35.84 105 THR A N 1
ATOM 816 C CA . THR A 1 105 ? 2.564 11.231 11.273 1.00 35.84 105 THR A CA 1
ATOM 817 C C . THR A 1 105 ? 3.781 12.145 11.395 1.00 35.84 105 THR A C 1
ATOM 819 O O . THR A 1 105 ? 3.618 13.360 11.248 1.00 35.84 105 THR A O 1
ATOM 822 N N . PRO A 1 106 ? 4.994 11.627 11.671 1.00 45.34 106 PRO A N 1
ATOM 823 C CA . PRO A 1 106 ? 6.189 12.422 11.463 1.00 45.34 106 PRO A CA 1
ATOM 824 C C . PRO A 1 106 ? 6.225 12.767 9.976 1.00 45.34 106 PRO A C 1
ATOM 826 O O . PRO A 1 106 ? 6.086 11.896 9.117 1.00 45.34 106 PRO A O 1
ATOM 829 N N . THR A 1 107 ? 6.334 14.058 9.689 1.00 42.28 107 THR A N 1
ATOM 830 C CA . THR A 1 107 ? 6.552 14.615 8.360 1.00 42.28 107 THR A CA 1
ATOM 831 C C . THR A 1 107 ? 7.638 13.785 7.684 1.00 42.28 107 THR A C 1
ATOM 833 O O . THR A 1 107 ? 8.786 13.810 8.124 1.00 42.28 107 THR A O 1
ATOM 836 N N . GLN A 1 108 ? 7.266 12.982 6.683 1.00 44.78 108 GLN A N 1
ATOM 837 C CA . GLN A 1 108 ? 8.218 12.162 5.946 1.00 44.78 108 GLN A CA 1
ATOM 838 C C . GLN A 1 108 ? 9.268 13.096 5.358 1.00 44.78 108 GLN A C 1
ATOM 840 O O . GLN A 1 108 ? 8.981 13.953 4.522 1.00 44.78 108 GLN A O 1
ATOM 845 N N . GLU A 1 109 ? 10.479 12.933 5.868 1.00 44.81 109 GLU A N 1
ATOM 846 C CA . GLU A 1 109 ? 11.708 13.576 5.454 1.00 44.81 109 GLU A CA 1
ATOM 847 C C . GLU A 1 109 ? 12.018 13.222 3.991 1.00 44.81 109 GLU A C 1
ATOM 849 O O . GLU A 1 109 ? 12.937 12.470 3.679 1.00 44.81 109 GLU A O 1
ATOM 854 N N . ALA A 1 110 ? 11.277 13.804 3.050 1.00 42.41 110 ALA A N 1
ATOM 855 C CA . ALA A 1 110 ? 11.558 13.738 1.617 1.00 42.41 110 ALA A CA 1
ATOM 856 C C . ALA A 1 110 ? 12.799 14.570 1.211 1.00 42.41 110 ALA A C 1
ATOM 858 O O . ALA A 1 110 ? 13.023 14.822 0.028 1.00 42.41 110 ALA A O 1
ATOM 859 N N . SER A 1 111 ? 13.627 14.982 2.176 1.00 41.91 111 SER A N 1
ATOM 860 C CA . SER A 1 111 ? 14.773 15.877 1.970 1.00 41.91 111 SER A CA 1
ATOM 861 C C . SER A 1 111 ? 16.135 15.209 2.192 1.00 41.91 111 SER A C 1
ATOM 863 O O . SER A 1 111 ? 17.147 15.770 1.780 1.00 41.91 111 SER A O 1
ATOM 865 N N . GLN A 1 112 ? 16.200 14.018 2.802 1.00 41.50 112 GLN A N 1
ATOM 866 C CA . GLN A 1 112 ? 17.485 13.446 3.241 1.00 41.50 112 GLN A CA 1
ATOM 867 C C . GLN A 1 112 ? 18.152 12.516 2.211 1.00 41.50 112 GLN A C 1
ATOM 869 O O . GLN A 1 112 ? 19.375 12.405 2.192 1.00 41.50 112 GLN A O 1
ATOM 874 N N . LEU A 1 113 ? 17.399 11.901 1.287 1.00 44.53 113 LEU A N 1
ATOM 875 C CA . LEU A 1 113 ? 17.982 10.997 0.276 1.00 44.53 113 LEU A CA 1
ATOM 876 C C . LEU A 1 113 ? 18.402 11.686 -1.033 1.00 44.53 113 LEU A C 1
ATOM 878 O O . LEU A 1 113 ? 19.090 11.077 -1.848 1.00 44.53 113 LEU A O 1
ATOM 882 N N . LYS A 1 114 ? 18.043 12.961 -1.240 1.00 42.75 114 LYS A N 1
ATOM 883 C CA . LYS A 1 114 ? 18.431 13.705 -2.453 1.00 42.75 114 LYS A CA 1
ATOM 884 C C . LYS A 1 114 ? 19.769 14.441 -2.314 1.00 42.75 114 LYS A C 1
ATOM 886 O O . LYS A 1 114 ? 20.410 14.714 -3.322 1.00 42.75 114 LYS A O 1
ATOM 891 N N . ASN A 1 115 ? 20.228 14.682 -1.082 1.00 43.19 115 ASN A N 1
ATOM 892 C CA . ASN A 1 115 ? 21.481 15.396 -0.812 1.00 43.19 115 ASN A CA 1
ATOM 893 C C . ASN A 1 115 ? 22.699 14.471 -0.649 1.00 43.19 115 ASN A C 1
ATOM 895 O O . ASN A 1 115 ? 23.810 14.903 -0.944 1.00 43.19 115 ASN A O 1
ATOM 899 N N . SER A 1 116 ? 22.525 13.202 -0.256 1.00 41.16 116 SER A N 1
ATOM 900 C CA . SER A 1 116 ? 23.661 12.271 -0.133 1.00 41.16 116 SER A CA 1
ATOM 901 C C . SER A 1 116 ? 24.197 11.827 -1.497 1.00 41.16 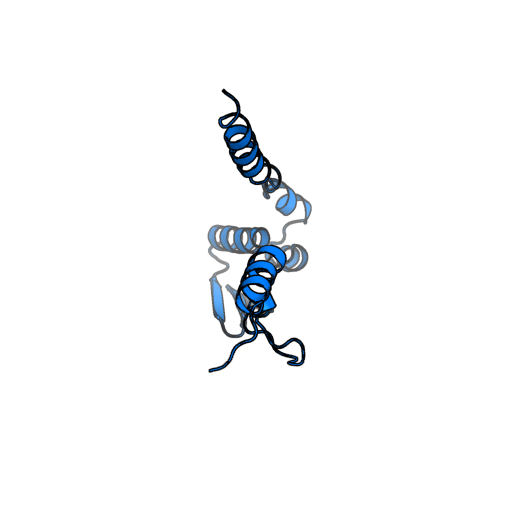116 SER A C 1
ATOM 903 O O . SER A 1 116 ? 25.406 11.815 -1.705 1.00 41.16 116 SER A O 1
ATOM 905 N N . VAL A 1 117 ? 23.322 11.561 -2.473 1.00 51.06 117 VAL A N 1
ATOM 906 C CA . VAL A 1 117 ? 23.742 11.160 -3.830 1.00 51.06 117 VAL A CA 1
ATOM 907 C C . VAL A 1 117 ? 24.428 12.314 -4.577 1.00 51.06 117 VAL A C 1
ATOM 909 O O . VAL A 1 117 ? 25.365 12.084 -5.340 1.00 51.06 117 VAL A O 1
ATOM 912 N N . ILE A 1 118 ? 24.029 13.566 -4.313 1.00 50.91 118 ILE A N 1
ATOM 913 C CA . ILE A 1 118 ? 24.684 14.752 -4.888 1.00 50.91 118 ILE A CA 1
ATOM 914 C C . ILE A 1 118 ? 26.041 15.029 -4.215 1.00 50.91 118 ILE A C 1
ATOM 916 O O . ILE A 1 118 ? 26.978 15.427 -4.906 1.00 50.91 118 ILE A O 1
ATOM 920 N N . ALA A 1 119 ? 26.193 14.754 -2.913 1.00 48.78 119 ALA A N 1
ATOM 921 C CA . ALA A 1 119 ? 27.473 14.897 -2.211 1.00 48.78 119 ALA A CA 1
ATOM 922 C C . ALA A 1 119 ? 28.538 13.907 -2.725 1.00 48.78 119 ALA A C 1
ATOM 924 O O . ALA A 1 119 ? 29.651 14.323 -3.041 1.00 48.78 119 ALA A O 1
ATOM 925 N N . TYR A 1 120 ? 28.174 12.635 -2.940 1.00 50.09 120 TYR A N 1
ATOM 926 C CA . TYR A 1 120 ? 29.097 11.638 -3.504 1.00 50.09 120 TYR A CA 1
ATOM 927 C C . TYR A 1 120 ? 29.478 11.921 -4.968 1.00 50.09 120 TYR A C 1
ATOM 929 O O . TYR A 1 120 ? 30.608 11.657 -5.379 1.00 50.09 120 TYR A O 1
ATOM 937 N N . GLY A 1 121 ? 28.565 12.495 -5.761 1.00 51.28 121 GLY A N 1
ATOM 938 C CA . GLY A 1 121 ? 28.854 12.899 -7.142 1.00 51.28 121 GLY A CA 1
ATOM 939 C C . GLY A 1 121 ? 29.755 14.136 -7.253 1.00 51.28 121 GLY A C 1
ATOM 940 O O . GLY A 1 121 ? 30.545 14.238 -8.190 1.00 51.28 121 GLY A O 1
ATOM 941 N N . ALA A 1 122 ? 29.671 15.065 -6.295 1.00 53.19 122 ALA A N 1
ATOM 942 C CA . ALA A 1 122 ? 30.467 16.294 -6.289 1.00 53.19 122 ALA A CA 1
ATOM 943 C C . ALA A 1 122 ? 31.913 16.079 -5.804 1.00 53.19 122 ALA A C 1
ATOM 945 O O . ALA A 1 122 ? 32.822 16.762 -6.280 1.00 53.19 122 ALA A O 1
ATOM 946 N N . GLU A 1 123 ? 32.145 15.118 -4.905 1.00 52.22 123 GLU A N 1
ATOM 947 C CA . GLU A 1 123 ? 33.492 14.774 -4.425 1.00 52.22 123 GLU A CA 1
ATOM 948 C C . GLU A 1 123 ? 34.306 14.014 -5.490 1.00 52.22 123 GLU A C 1
ATOM 950 O O . GLU A 1 123 ? 35.464 14.353 -5.731 1.00 52.22 123 GLU A O 1
ATOM 955 N N . MET A 1 124 ? 33.682 13.113 -6.264 1.00 51.16 124 MET A N 1
ATOM 956 C CA . MET A 1 124 ? 34.367 12.379 -7.346 1.00 51.16 124 MET A CA 1
ATOM 957 C C . MET A 1 124 ? 34.827 13.253 -8.528 1.00 51.16 124 MET A C 1
ATOM 959 O O . MET A 1 124 ? 35.731 12.857 -9.269 1.00 51.16 124 MET A O 1
ATOM 963 N N . SER A 1 125 ? 34.227 14.432 -8.721 1.00 54.44 125 SER A N 1
ATOM 964 C CA . SER A 1 125 ? 34.629 15.384 -9.768 1.00 54.44 125 SER A CA 1
ATOM 965 C C . SER A 1 125 ? 35.759 16.331 -9.348 1.00 54.44 125 SER A C 1
ATOM 967 O O . SER A 1 125 ? 36.351 16.958 -10.225 1.00 54.44 125 SER A O 1
ATOM 969 N N . ARG A 1 126 ? 36.105 16.425 -8.054 1.00 50.72 126 ARG A N 1
ATOM 970 C CA . ARG A 1 126 ? 37.272 17.202 -7.585 1.00 50.72 126 ARG A CA 1
ATOM 971 C C . ARG A 1 126 ? 38.570 16.400 -7.544 1.00 50.72 126 ARG A C 1
ATOM 973 O O . ARG A 1 126 ? 39.635 16.995 -7.630 1.00 50.72 126 ARG A O 1
ATOM 980 N N . GLU A 1 127 ? 38.500 15.074 -7.498 1.00 48.09 127 GLU A N 1
ATOM 981 C CA . GLU A 1 127 ? 39.682 14.207 -7.365 1.00 48.09 127 GLU A CA 1
ATOM 982 C C . GLU A 1 127 ? 40.358 13.852 -8.706 1.00 48.09 127 GLU A C 1
ATOM 984 O O . GLU A 1 127 ? 41.265 13.029 -8.763 1.00 48.09 127 GLU A O 1
ATOM 989 N N . ARG A 1 128 ? 39.923 14.471 -9.814 1.00 48.75 128 ARG A N 1
ATOM 990 C CA . ARG A 1 128 ? 40.516 14.298 -11.157 1.00 48.75 128 ARG A CA 1
ATOM 991 C C . ARG A 1 128 ? 41.125 15.577 -11.736 1.00 48.75 128 ARG A C 1
ATOM 993 O O . ARG A 1 128 ? 41.232 15.708 -12.954 1.00 48.75 128 ARG A O 1
ATOM 1000 N N . TYR A 1 129 ? 41.493 16.522 -10.876 1.00 46.50 129 TYR A N 1
ATOM 1001 C CA . TYR A 1 129 ? 42.262 17.701 -11.268 1.00 46.50 129 TYR A CA 1
ATOM 1002 C C . TYR A 1 129 ? 43.241 18.101 -10.157 1.00 46.50 129 TYR A C 1
ATOM 1004 O O . TYR A 1 129 ? 43.127 19.176 -9.575 1.00 46.50 129 TYR A O 1
ATOM 1012 N N . ILE A 1 130 ? 44.174 17.201 -9.840 1.00 45.34 130 ILE A N 1
ATOM 1013 C CA . ILE A 1 130 ? 45.492 17.522 -9.273 1.00 45.34 130 ILE A CA 1
ATOM 1014 C C . ILE A 1 130 ? 46.507 16.640 -9.998 1.00 45.34 130 ILE A C 1
ATOM 1016 O O . ILE A 1 130 ? 46.202 15.436 -10.161 1.00 45.34 130 ILE A O 1
#

Radius of gyration: 25.34 Å; Cα contacts (8 Å, |Δi|>4): 81; chains: 1; bounding box: 65×31×65 Å

Secondary structure (DSSP, 8-state):
----TTHHHHHHHHHHHH-GGGGS-TTSS--SSSPPP------EEEE-SSEEEEE-GGG-EEEEETT-HHHHHHHHHHHHHTTSS-HHHHHHHH---TTTTTTSS----TTSHHHHHHHHHHHHTTTT--

Nearest PDB structures (foldseek):
  5tkw-assembly1_A-2  TM=6.425E-01  e=6.653E+00  Klebsiella pneumoniae subsp. pneumoniae NTUH-K2044
  5lon-assembly1_B  TM=5.910E-01  e=6.653E+00  Kluyveromyces lactis NRRL Y-1140
  7nyx-assembly1_A  TM=2.385E-01  e=3.138E+00  Photorhabdus thracensis

Sequence (130 aa):
MDTPPGTIRSIIRAILHDGLPALEDRRRHSSAFLPPEEKSVKINIGMEEQSVIIDFGAAGQLKIPRRNTLQMRVILLTMLNNNLINTRDISDILGFSTVHALKLTPTQEASQLKNSVIAYGAEMSRERYI

pLDDT: mean 72.28, std 16.87, range [35.84, 93.62]

Organism: NCBI:txid412755

Mean predicted aligned error: 17.16 Å

=== Feature glossary ===
Each block in this record encodes a different view of the same protein. In brief:

Predicted aligned error. PAE(i, j) answers: if I align the predicted and true structures on residue i, how far off (in Å) do I expect residue j to be? A block-diagonal PAE matrix with low values on the blocks and high values off-diagonal is the sign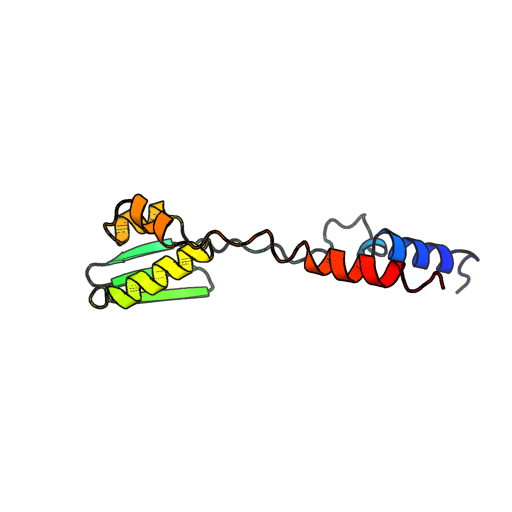ature of a multi-domain protein with confidently predicted domains but uncertain inter-domain orientation.

Contact-map, Ramachandran, and PAE plots. Plot images: a contact map (which residues are close in 3D, as an N×N binary image), a Ramachandran scatter (backbone torsion angles, revealing secondary-structure composition at a glance), and — for AlphaFold structures — a PAE heatmap (pairwise prediction confidence).

Backbone torsions (φ/ψ). φ (phi) and ψ (psi) are the two rotatable backbone dihedrals per residue: φ is the C(i-1)–N–Cα–C torsion, ψ is the N–Cα–C–N(i+1) torsion, both in degrees on (−180°, 180°]. α-helical residues cluster near (−60°, −45°); β-strand residues near (−120°, +130°). A Ramachandran plot is simply a scatter of (φ, ψ) for every residue.

Foldseek 3Di. A 3Di character summarizes, for each residue, the relative orientation of the Cα frame of its nearest spatial neighbor. Becaus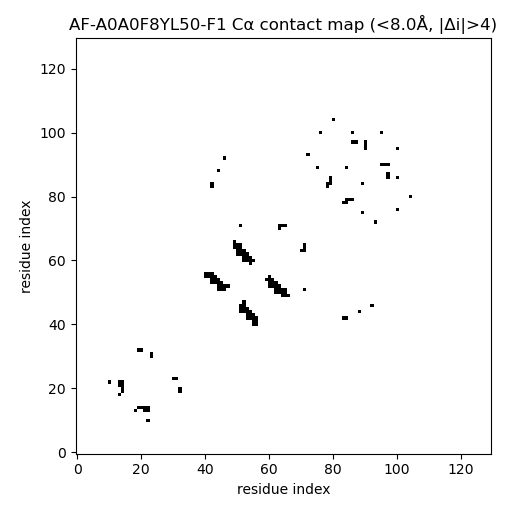e it encodes fold topology rather than chemistry, 3Di alignments detect remote structural similarity that sequence alignment misses.

Radius of gyration, Cα contacts, bounding box. Three whole-structure scalars: the radius of gyration (RMS distance of Cα from centroid, in Å), the count of Cα–Cα contacts (pairs closer than 8 Å and separated by more than four residues in sequence — i.e. tertiary, not local, contacts), and the bounding-box dimensions. Together they distinguish compact globular folds from extended fibres or disordered chains.

Sequence. Sequence gives the chain of amino acids in standard one-letter code (A=alanine, C=cysteine, …, Y=tyrosine), read N→C. It is the only feature that is directly encoded by the gene; all structural features are derived from the folded form of this sequence.

mmCIF coordinates. Atomic coordinates in PDBx/mmCIF format — the same representation the Protein Data Bank distributes. Each line of the _atom_site loop places one backbone atom in Cartesian space (units: ångströms, origin: arbitrary).

Secondary structure (3-state, P-SEA). Three-state secondary structure (P-SEA) collapses the eight DSSP classes into helix (a), strand (b), and coil (c). P-SEA assigns these from Cα geometry alone — distances and angles — without requiring backbone oxygens, so it works on any Cα trace.

InterPro / GO / CATH / organism. Functional annotations link the protein to curated databases. InterPro entries identify conserved domains and families by matching the sequence against member-database signatures (Pfam, PROSITE, CDD, …). Gene Ontology (GO) terms describe molecular function, biological process, and cellular component in a controlled vocabulary. CATH places the structure in a hierarchical fold classification (Class/Architecture/Topology/Homologous-superfamily). The organism is the source species.

B-factor. B-factor (Debye–Waller factor) reflects atomic displacement in the crystal lattice. It is an experimental observable (units Å²), not a prediction; low values mean the atom is pinned down, high values mean it moves or is heterogeneous across the crystal.

Rendered structure images. Structure images are PyMOL renders from six orthogonal camera directions. Cartoon representation draws helices as coils and strands as arrows; sticks shows the backbone as bonds; surface shows the solvent-excluded envelope. Rainbow coloring maps sequence position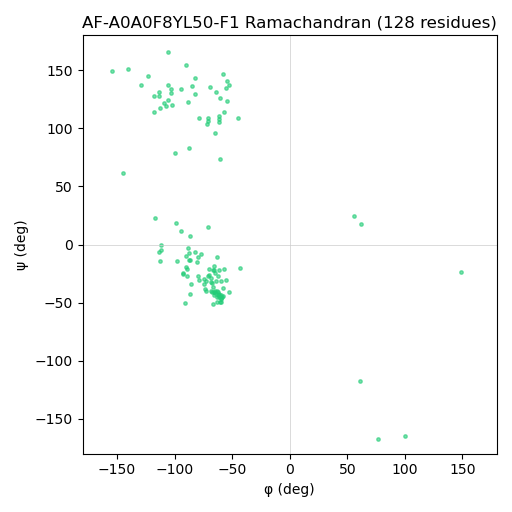 to hue (blue→red, N→C); chain coloring assigns a distinct color per polypeptide.

Solvent-accessible surface area. Solvent-accessible surface area (SASA) is the area in Å² traced out by the centre of a 1.4 Å probe sphere (a water molecule) rolled over the protein's van der Waals surface (Shrake–Rupley / Lee–Richards construction). Buried residues have near-zero SASA; fully exposed residues can exceed 200 Å². The total SASA scales roughly with the number of surface residues.

Secondary structure (8-state, DSSP). The SS8 string is DSSP's per-residue secondary-structure call. α-helix (H) means an i→i+4 H-bond ladder; β-strand (E) means the residue participates in a β-sheet; 3₁₀ (G) and π (I) are tighter and wider helices; T/S are turns/bends; '-' is loop.

pLDDT. For AlphaFold models, the B-factor field carries pLDDT — the model's own estimate of local accuracy on a 0–100 scale. Regions with pLDDT<50 should be treated as essentially unmodeled; they often correspond to intrinsically disordered segments.

Nearest PDB structures. Nearest PDB neighbors are the top structural matches found by Foldseek when searching this structure against the entire Protein Data Bank. Each hit reports a TM-score (0 to 1; >0.5 almost always implies the same fold) and an E-value. These are *structural* homologs — they may share no detectable sequence similarity.